Protein AF-A0A7X5IEK4-F1 (afdb_monomer)

Secondary structure (DSSP, 8-state):
---SSHHHHHHHHHHHHHTTTTTSSS----S--HHHHHHHHHHHHHHHH-STTTTTT-PPPHHHHHHHHHHHHH--SHHHHHHHHTSS---EE---TT-TTTTTSEE-

Structure (mmCIF, N/CA/C/O backbone):
data_AF-A0A7X5IEK4-F1
#
_entry.id   AF-A0A7X5IEK4-F1
#
loop_
_atom_site.group_PDB
_atom_site.id
_atom_site.type_symbol
_atom_site.label_atom_id
_atom_site.label_alt_id
_atom_site.label_comp_id
_atom_site.label_asym_id
_atom_site.label_entity_id
_atom_site.label_seq_id
_atom_site.pdbx_PDB_ins_code
_atom_site.Cartn_x
_atom_site.Cartn_y
_atom_site.Cartn_z
_atom_site.occupancy
_atom_site.B_iso_or_equiv
_atom_site.auth_seq_id
_atom_site.auth_comp_id
_atom_site.auth_asym_id
_atom_site.auth_atom_id
_atom_site.pdbx_PDB_model_num
ATOM 1 N N . MET A 1 1 ? 23.627 -9.357 -21.706 1.00 63.75 1 MET A N 1
ATOM 2 C CA . MET A 1 1 ? 22.386 -9.362 -22.503 1.00 63.75 1 MET A CA 1
ATOM 3 C C . MET A 1 1 ? 22.225 -7.961 -23.065 1.00 63.75 1 MET A C 1
ATOM 5 O O . MET A 1 1 ? 22.404 -7.021 -22.302 1.00 63.75 1 MET A O 1
ATOM 9 N N . VAL A 1 2 ? 22.031 -7.818 -24.373 1.00 86.62 2 VAL A N 1
ATOM 10 C CA . VAL A 1 2 ? 21.683 -6.534 -25.007 1.00 86.62 2 VAL A CA 1
ATOM 11 C C . VAL A 1 2 ? 20.201 -6.639 -25.352 1.00 86.62 2 VAL A C 1
ATOM 13 O O . VAL A 1 2 ? 19.784 -7.694 -25.823 1.00 86.62 2 VAL A O 1
ATOM 16 N N . PHE A 1 3 ? 19.414 -5.609 -25.045 1.00 92.62 3 PHE A N 1
ATOM 17 C CA . PHE A 1 3 ? 17.970 -5.599 -25.278 1.00 92.62 3 PHE A CA 1
ATOM 18 C C . PHE A 1 3 ? 17.639 -4.663 -26.438 1.00 92.62 3 PHE A C 1
ATOM 20 O O . PHE A 1 3 ? 18.132 -3.538 -26.476 1.00 92.62 3 PHE A O 1
ATOM 27 N N . ASP A 1 4 ? 16.784 -5.123 -27.350 1.00 93.00 4 ASP A N 1
ATOM 28 C CA . ASP A 1 4 ? 16.387 -4.371 -28.548 1.00 93.00 4 ASP A CA 1
ATOM 29 C C . ASP A 1 4 ? 15.153 -3.476 -28.318 1.00 93.00 4 ASP A C 1
ATOM 31 O O . ASP A 1 4 ? 14.773 -2.696 -29.189 1.00 93.00 4 ASP A O 1
ATOM 35 N N . SER A 1 5 ? 14.499 -3.588 -27.154 1.00 95.19 5 SER A N 1
ATOM 36 C CA . SER A 1 5 ? 13.357 -2.753 -26.762 1.00 95.19 5 SER A CA 1
ATOM 37 C C . SER A 1 5 ? 13.208 -2.659 -25.242 1.00 95.19 5 SER A C 1
ATOM 39 O O . SER A 1 5 ? 13.635 -3.556 -24.512 1.00 95.19 5 SER A O 1
ATOM 41 N N . GLU A 1 6 ? 12.553 -1.593 -24.773 1.00 94.50 6 GLU A N 1
ATOM 42 C CA . GLU A 1 6 ? 12.224 -1.393 -23.354 1.00 94.50 6 GLU A CA 1
ATOM 43 C C . GLU A 1 6 ? 11.306 -2.498 -22.816 1.00 94.50 6 GLU A C 1
ATOM 45 O O . GLU A 1 6 ? 11.528 -2.973 -21.710 1.00 94.50 6 GLU A O 1
ATOM 50 N N . ALA A 1 7 ? 10.358 -2.994 -23.619 1.00 92.06 7 ALA A N 1
ATOM 51 C CA . ALA A 1 7 ? 9.472 -4.091 -23.221 1.00 92.06 7 ALA A CA 1
ATOM 52 C C . ALA A 1 7 ? 10.238 -5.404 -22.970 1.00 92.06 7 ALA A C 1
ATOM 54 O O . ALA A 1 7 ? 9.984 -6.106 -21.995 1.00 92.06 7 ALA A O 1
ATOM 55 N N . ALA A 1 8 ? 11.216 -5.731 -23.825 1.00 93.00 8 ALA A N 1
ATOM 56 C CA . ALA A 1 8 ? 12.055 -6.915 -23.627 1.00 93.00 8 ALA A CA 1
ATOM 57 C C . ALA A 1 8 ? 12.959 -6.784 -22.388 1.00 93.00 8 ALA A C 1
ATOM 59 O O . ALA A 1 8 ? 13.258 -7.782 -21.733 1.00 93.00 8 ALA A O 1
ATOM 60 N N . PHE A 1 9 ? 13.394 -5.562 -22.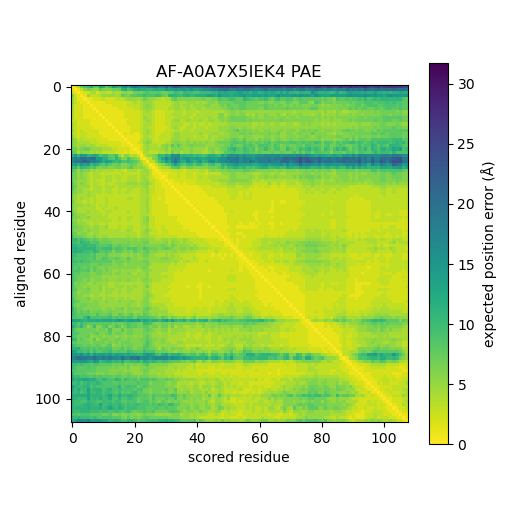073 1.00 94.31 9 PHE A N 1
ATOM 61 C CA . PHE A 1 9 ? 14.127 -5.272 -20.845 1.00 94.31 9 PHE A CA 1
ATOM 62 C C . PHE A 1 9 ? 13.229 -5.390 -19.604 1.00 94.31 9 PHE A C 1
ATOM 64 O O . PHE A 1 9 ? 13.627 -6.037 -18.639 1.00 94.31 9 PHE A O 1
ATOM 71 N N . GLU A 1 10 ? 12.021 -4.822 -19.639 1.00 92.69 10 GLU A N 1
ATOM 72 C CA . GLU A 1 10 ? 11.042 -4.869 -18.547 1.00 92.69 10 GLU A CA 1
ATOM 73 C C . GLU A 1 10 ? 10.701 -6.311 -18.150 1.00 92.69 10 GLU A C 1
ATOM 75 O O . GLU A 1 10 ? 10.826 -6.660 -16.977 1.00 92.69 10 GLU A O 1
ATOM 80 N N . GLU A 1 11 ? 10.367 -7.177 -19.114 1.00 91.38 11 GLU A N 1
ATOM 81 C CA . GLU A 1 11 ? 10.071 -8.593 -18.837 1.00 91.38 11 GLU A CA 1
ATOM 82 C C . GLU A 1 11 ? 11.272 -9.316 -18.207 1.00 91.38 11 GLU A C 1
ATOM 84 O O . GLU A 1 11 ? 11.119 -10.042 -17.226 1.00 91.38 11 GLU A O 1
ATOM 89 N N . ALA A 1 12 ? 12.493 -9.062 -18.693 1.00 93.38 12 ALA A N 1
ATOM 90 C CA . ALA A 1 12 ? 13.694 -9.662 -18.115 1.00 93.38 12 ALA A CA 1
ATOM 91 C C . ALA A 1 12 ? 13.965 -9.187 -16.675 1.00 93.38 12 ALA A C 1
ATOM 93 O O . ALA A 1 12 ? 14.444 -9.966 -15.847 1.00 93.38 12 ALA A O 1
ATOM 94 N N . VAL A 1 13 ? 13.657 -7.925 -16.355 1.00 92.06 13 VAL A N 1
ATOM 95 C CA . VAL A 1 13 ? 13.748 -7.395 -14.985 1.00 92.06 13 VAL A CA 1
ATOM 96 C C . VAL A 1 13 ? 12.681 -8.024 -14.092 1.00 92.06 13 VAL A C 1
ATOM 98 O O . VAL A 1 13 ? 13.004 -8.437 -12.978 1.00 92.06 13 VAL A O 1
ATOM 101 N N . ILE A 1 14 ? 11.442 -8.143 -14.575 1.00 90.69 14 ILE A N 1
ATOM 102 C CA . ILE A 1 14 ? 10.339 -8.793 -13.855 1.00 90.69 14 ILE A CA 1
ATOM 103 C C . ILE A 1 14 ? 10.706 -10.238 -13.502 1.00 90.69 14 ILE A C 1
ATOM 105 O O . ILE A 1 14 ? 10.596 -10.633 -12.340 1.00 90.69 14 ILE A O 1
ATOM 109 N N . ASP A 1 15 ? 11.178 -11.014 -14.476 1.00 90.88 15 ASP A N 1
ATOM 110 C CA . ASP A 1 15 ? 11.583 -12.407 -14.261 1.00 90.88 15 ASP A CA 1
ATOM 111 C C . ASP A 1 15 ? 12.758 -12.512 -13.282 1.00 90.88 15 ASP A C 1
ATOM 113 O O . ASP A 1 15 ? 12.783 -13.391 -12.415 1.00 90.88 15 ASP A O 1
ATOM 117 N N . GLY A 1 16 ? 13.699 -11.567 -13.363 1.00 92.25 16 GLY A N 1
ATOM 118 C CA . GLY A 1 16 ? 14.768 -11.420 -12.383 1.00 92.25 16 GLY A CA 1
ATOM 119 C C . GLY A 1 16 ? 14.222 -11.226 -10.970 1.00 92.25 16 GLY A C 1
ATOM 120 O O . GLY A 1 16 ? 14.556 -12.002 -10.079 1.00 92.25 16 GLY A O 1
ATOM 121 N N . LEU A 1 17 ? 13.354 -10.236 -10.756 1.00 90.94 17 LEU A N 1
ATOM 122 C CA . LEU A 1 17 ? 12.782 -9.927 -9.441 1.00 90.94 17 LEU A CA 1
ATOM 123 C C . LEU A 1 17 ? 12.005 -11.110 -8.851 1.00 90.94 17 LEU A C 1
ATOM 125 O O . LEU A 1 17 ? 12.183 -11.422 -7.672 1.00 90.94 17 LEU A O 1
ATOM 129 N N . LYS A 1 18 ? 11.212 -11.819 -9.662 1.00 89.44 18 LYS A N 1
ATOM 130 C CA . LYS A 1 18 ? 10.485 -13.025 -9.222 1.00 89.44 18 LYS A CA 1
ATOM 131 C C . LYS A 1 18 ? 11.414 -14.089 -8.644 1.00 89.44 18 LYS A C 1
ATOM 133 O O . LYS A 1 18 ? 11.115 -14.664 -7.604 1.00 89.44 18 LYS A O 1
ATOM 138 N N . SER A 1 19 ? 12.584 -14.294 -9.256 1.00 88.31 19 SER A N 1
ATOM 139 C CA . SER A 1 19 ? 13.591 -15.235 -8.739 1.00 88.31 19 SER A CA 1
ATOM 140 C C . SER A 1 19 ? 14.165 -14.851 -7.363 1.00 88.31 19 SER A C 1
ATOM 142 O O . SER A 1 19 ? 14.761 -15.693 -6.692 1.00 88.31 19 SER A O 1
ATOM 144 N N . TYR A 1 20 ? 13.944 -13.609 -6.917 1.00 89.06 20 TYR A N 1
ATOM 145 C CA . TYR A 1 20 ? 14.363 -13.070 -5.621 1.00 89.06 20 TYR A CA 1
ATOM 146 C C . TYR A 1 20 ? 13.195 -12.853 -4.638 1.00 89.06 20 TYR A C 1
ATOM 148 O O . TYR A 1 20 ? 13.334 -12.062 -3.706 1.00 89.06 20 TYR A O 1
ATOM 156 N N . GLY A 1 21 ? 12.061 -13.542 -4.814 1.00 82.44 21 GLY A N 1
ATOM 157 C CA . GLY A 1 21 ? 10.945 -13.511 -3.852 1.00 82.44 21 GLY A CA 1
ATOM 158 C C . GLY A 1 21 ? 9.980 -12.335 -4.029 1.00 82.44 21 GLY A C 1
ATOM 159 O O . GLY A 1 21 ? 9.236 -11.992 -3.118 1.00 82.44 21 GLY A O 1
ATOM 160 N N . TRP A 1 22 ? 9.983 -11.694 -5.201 1.00 85.19 22 TRP A N 1
ATOM 161 C CA . TRP A 1 22 ? 8.981 -10.681 -5.559 1.00 85.19 22 TRP A CA 1
ATOM 162 C C . TRP A 1 22 ? 7.723 -11.283 -6.221 1.00 85.19 22 TRP A C 1
ATOM 164 O O . TRP A 1 22 ? 6.967 -10.554 -6.857 1.00 85.19 22 TRP A O 1
ATOM 174 N N . ASP A 1 23 ? 7.488 -12.595 -6.098 1.00 76.75 23 ASP A N 1
ATOM 175 C CA . ASP A 1 23 ? 6.336 -13.302 -6.694 1.00 76.75 23 ASP A CA 1
ATOM 176 C C . ASP A 1 23 ? 5.194 -13.554 -5.678 1.00 76.75 23 ASP A C 1
ATOM 178 O O . ASP A 1 23 ? 4.175 -14.166 -5.991 1.00 76.75 23 ASP A O 1
ATOM 182 N N . ASP A 1 24 ? 5.339 -13.064 -4.441 1.00 62.47 24 ASP A N 1
ATOM 183 C CA . ASP A 1 24 ? 4.824 -13.789 -3.270 1.00 62.47 24 ASP A CA 1
ATOM 184 C C . ASP A 1 24 ? 3.439 -13.358 -2.733 1.00 62.47 24 ASP A C 1
ATOM 186 O O . ASP A 1 24 ? 3.040 -13.833 -1.673 1.00 62.47 24 ASP A O 1
ATOM 190 N N . ALA A 1 25 ? 2.652 -12.509 -3.410 1.00 59.34 25 ALA A N 1
ATOM 191 C CA . ALA A 1 25 ? 1.339 -12.120 -2.845 1.00 59.34 25 ALA A CA 1
ATOM 192 C C . ALA A 1 25 ? 0.186 -11.869 -3.831 1.00 59.34 25 ALA A C 1
ATOM 194 O O . ALA A 1 25 ? -0.962 -12.147 -3.493 1.00 59.34 25 ALA A O 1
ATOM 195 N N . GLY A 1 26 ? 0.450 -11.380 -5.045 1.00 66.75 26 GLY A N 1
ATOM 196 C CA . GLY A 1 26 ? -0.625 -10.991 -5.975 1.00 66.75 26 GLY A CA 1
ATOM 197 C C . GLY A 1 26 ? -0.235 -10.975 -7.451 1.00 66.75 26 GLY A C 1
ATOM 198 O O . GLY A 1 26 ? -1.013 -10.524 -8.289 1.00 66.75 26 GLY A O 1
ATOM 199 N N . GLY A 1 27 ? 0.960 -11.473 -7.782 1.00 80.38 27 GLY A N 1
ATOM 200 C CA . GLY A 1 27 ? 1.533 -11.364 -9.118 1.00 80.38 27 GLY A CA 1
ATOM 201 C C . GLY A 1 27 ? 1.941 -9.933 -9.489 1.00 80.38 27 GLY A C 1
ATOM 202 O O . GLY A 1 27 ? 1.898 -9.001 -8.688 1.00 80.38 27 GLY A O 1
ATOM 203 N N . VAL A 1 28 ? 2.377 -9.766 -10.736 1.00 85.25 28 VAL A N 1
ATOM 204 C CA . VAL A 1 28 ? 2.810 -8.468 -11.268 1.00 85.25 28 VAL A CA 1
ATOM 205 C C . VAL A 1 28 ? 1.586 -7.656 -11.674 1.00 85.25 28 VAL A C 1
ATOM 207 O O . VAL A 1 28 ? 0.819 -8.086 -12.537 1.00 85.25 28 VAL A O 1
ATOM 210 N N . LEU A 1 29 ? 1.434 -6.462 -11.100 1.00 87.88 29 LEU A N 1
ATOM 211 C CA . LEU A 1 29 ? 0.394 -5.5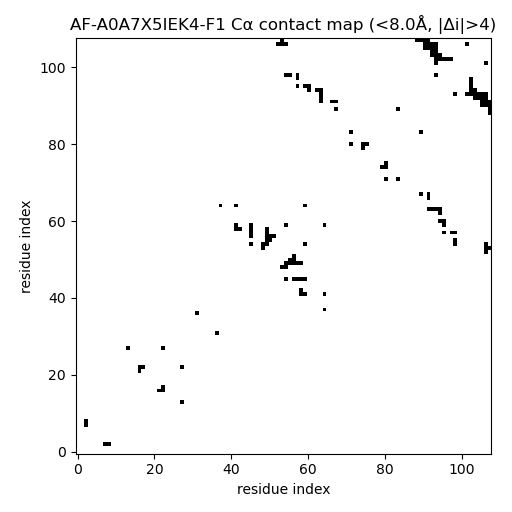16 -11.502 1.00 87.88 29 LEU A CA 1
ATOM 212 C C . LEU A 1 29 ? 0.664 -5.027 -12.930 1.00 87.88 29 LEU A C 1
ATOM 214 O O . LEU A 1 29 ? 1.694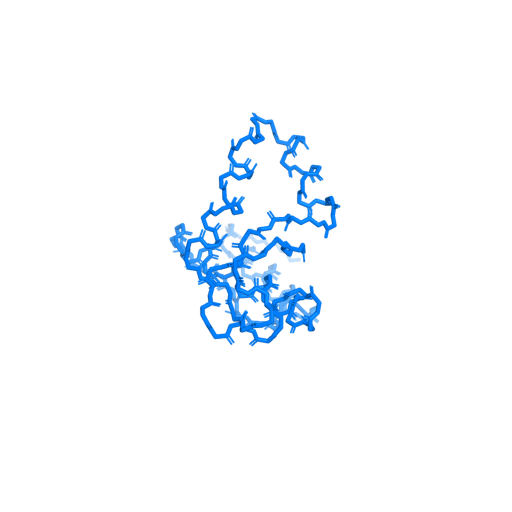 -4.410 -13.199 1.00 87.88 29 LEU A O 1
ATOM 218 N N . ARG A 1 30 ? -0.268 -5.291 -13.850 1.00 88.62 30 ARG A N 1
ATOM 219 C CA . ARG A 1 30 ? -0.181 -4.867 -15.254 1.00 88.62 30 ARG A CA 1
ATOM 220 C C . ARG A 1 30 ? -1.337 -3.934 -15.577 1.00 88.62 30 ARG A C 1
ATOM 222 O O . ARG A 1 30 ? -2.486 -4.355 -15.545 1.00 88.62 30 ARG A O 1
ATOM 229 N N . TYR A 1 31 ? -1.010 -2.684 -15.903 1.00 90.44 31 TYR A N 1
ATOM 230 C CA . TYR A 1 31 ? -1.980 -1.626 -16.215 1.00 90.44 31 TYR A CA 1
ATOM 231 C C . TYR A 1 31 ? -3.109 -1.472 -15.167 1.00 90.44 31 TYR A C 1
ATOM 233 O O . TYR A 1 31 ? -4.280 -1.449 -15.550 1.00 90.44 31 TYR A O 1
ATOM 241 N N . PRO A 1 32 ? -2.789 -1.391 -13.859 1.00 94.19 32 PRO A N 1
ATOM 242 C CA . PRO A 1 32 ? -3.809 -1.282 -12.822 1.00 94.19 32 PRO A CA 1
ATOM 243 C C . PRO A 1 32 ? -4.538 0.064 -12.892 1.00 94.19 32 PRO A C 1
ATOM 245 O O . PRO A 1 32 ? -3.958 1.092 -13.256 1.00 94.19 32 PRO A O 1
ATOM 248 N N . THR A 1 33 ? -5.806 0.064 -12.496 1.00 96.25 33 THR A N 1
ATOM 249 C CA . THR A 1 33 ? -6.532 1.294 -12.174 1.00 96.25 33 THR A CA 1
ATOM 250 C C . THR A 1 33 ? -6.098 1.831 -10.809 1.00 96.25 33 THR A C 1
ATOM 252 O O . THR A 1 33 ? -5.458 1.139 -10.020 1.00 96.25 33 THR A O 1
ATOM 255 N N . GLU A 1 34 ? -6.466 3.076 -10.501 1.00 94.06 34 GLU A N 1
ATOM 256 C CA . GLU A 1 34 ? -6.227 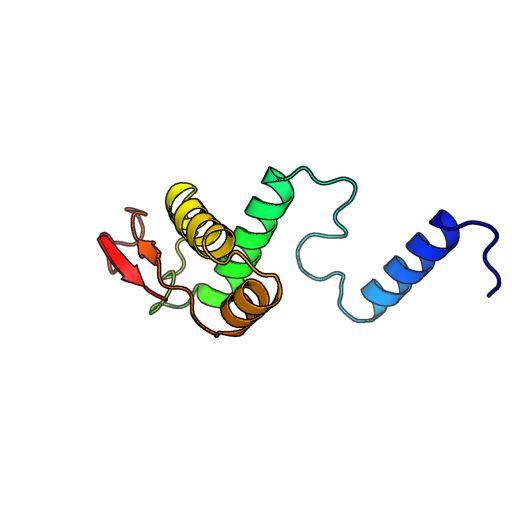3.644 -9.169 1.00 94.06 34 GLU A CA 1
ATOM 257 C C . GLU A 1 34 ? -6.886 2.803 -8.066 1.00 94.06 34 GLU A C 1
ATOM 259 O O . GLU A 1 34 ? -6.263 2.545 -7.039 1.00 94.06 34 GLU A O 1
ATOM 264 N N . GLN A 1 35 ? -8.103 2.304 -8.308 1.00 94.19 35 GLN A N 1
ATOM 265 C CA . GLN A 1 35 ? -8.795 1.451 -7.347 1.00 94.19 35 GLN A CA 1
ATOM 266 C C . GLN A 1 35 ? -8.059 0.123 -7.135 1.00 94.19 35 GLN A C 1
ATOM 268 O O . GLN A 1 35 ? -7.894 -0.290 -5.992 1.00 94.19 35 GLN A O 1
ATOM 273 N N . ASP A 1 36 ? -7.529 -0.493 -8.199 1.00 93.75 36 ASP A N 1
ATOM 274 C CA . ASP A 1 36 ? -6.741 -1.728 -8.074 1.00 93.75 36 ASP A CA 1
ATOM 275 C C . ASP A 1 36 ? -5.489 -1.513 -7.203 1.00 93.75 36 ASP A C 1
ATOM 277 O O . ASP A 1 36 ? -5.110 -2.382 -6.417 1.00 93.75 36 ASP A O 1
ATOM 281 N N . LEU A 1 37 ? -4.847 -0.341 -7.309 1.00 93.81 37 LEU A N 1
ATOM 282 C CA . LEU A 1 37 ? -3.703 0.019 -6.465 1.00 93.81 37 LEU A CA 1
ATOM 283 C C . LEU A 1 37 ? -4.107 0.211 -4.999 1.00 93.81 37 LEU A C 1
ATOM 285 O O . LEU A 1 37 ? -3.387 -0.243 -4.106 1.00 93.81 37 LEU A O 1
ATOM 289 N N . ILE A 1 38 ? -5.246 0.863 -4.753 1.00 94.38 38 ILE A N 1
ATOM 290 C CA . ILE A 1 38 ? -5.794 1.082 -3.408 1.00 94.38 38 ILE A CA 1
ATOM 291 C C . ILE A 1 38 ? -6.158 -0.254 -2.751 1.00 94.38 38 ILE A C 1
ATOM 293 O O . ILE A 1 38 ? -5.762 -0.493 -1.612 1.00 94.38 38 ILE A O 1
ATOM 297 N N . ASP A 1 39 ? -6.838 -1.146 -3.469 1.00 93.62 39 ASP A N 1
ATOM 298 C CA . ASP A 1 39 ? -7.270 -2.452 -2.958 1.00 93.62 39 ASP A CA 1
ATOM 299 C C . ASP A 1 39 ? -6.075 -3.376 -2.681 1.00 93.62 39 ASP A C 1
ATOM 301 O O . ASP A 1 39 ? -6.021 -4.073 -1.658 1.00 93.62 39 ASP A O 1
ATOM 305 N N . ASN A 1 40 ? -5.065 -3.340 -3.556 1.00 92.81 40 ASN A N 1
ATOM 306 C CA . ASN A 1 40 ? -3.804 -4.038 -3.329 1.00 92.81 40 ASN A CA 1
ATOM 307 C C . ASN A 1 40 ? -3.093 -3.501 -2.077 1.00 92.81 40 ASN A C 1
ATOM 309 O O . ASN A 1 40 ? -2.611 -4.276 -1.249 1.00 92.81 40 ASN A O 1
ATOM 313 N N . TRP A 1 41 ? -3.060 -2.179 -1.896 1.00 93.00 41 TRP A N 1
ATOM 314 C CA . TRP A 1 41 ? -2.454 -1.582 -0.712 1.00 93.00 41 TRP A CA 1
ATOM 315 C C . TRP A 1 41 ? -3.223 -1.928 0.571 1.00 93.00 41 TRP A C 1
ATOM 317 O O . TRP A 1 41 ? -2.595 -2.313 1.557 1.00 93.00 41 TRP A O 1
ATOM 327 N N . ALA A 1 42 ? -4.558 -1.895 0.551 1.00 94.31 42 ALA A N 1
ATOM 328 C CA . ALA A 1 42 ? -5.399 -2.315 1.673 1.00 94.31 42 ALA A CA 1
ATOM 329 C C . ALA A 1 42 ? -5.132 -3.777 2.071 1.00 94.31 42 ALA A C 1
ATOM 331 O O . ALA A 1 42 ? -5.044 -4.091 3.258 1.00 94.31 42 ALA A O 1
ATOM 332 N N . SER A 1 43 ? -4.925 -4.656 1.087 1.00 93.12 43 SER A N 1
ATOM 333 C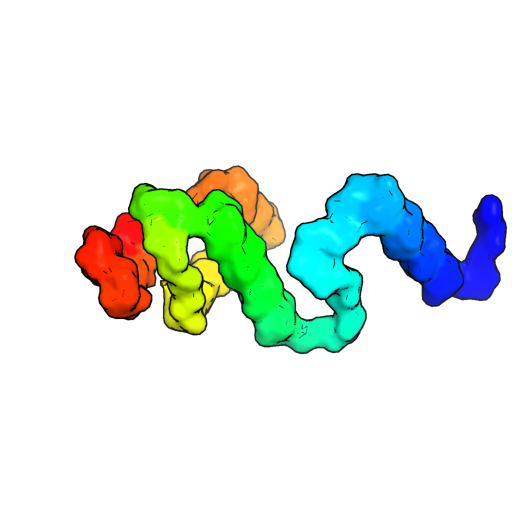 CA . SER A 1 43 ? -4.575 -6.064 1.317 1.00 93.12 43 SER A CA 1
ATOM 334 C C . SER A 1 43 ? -3.198 -6.219 1.977 1.00 93.12 43 SER A C 1
ATOM 336 O O . SER A 1 43 ? -3.056 -6.971 2.941 1.00 93.12 43 SER A O 1
ATOM 338 N N . ILE A 1 44 ? -2.190 -5.462 1.527 1.00 91.31 44 ILE A N 1
ATOM 339 C CA . ILE A 1 44 ? -0.849 -5.441 2.145 1.00 91.31 44 ILE A CA 1
ATOM 340 C C . ILE A 1 44 ? -0.917 -4.909 3.584 1.00 91.31 44 ILE A C 1
ATOM 342 O O . ILE A 1 44 ? -0.300 -5.474 4.490 1.00 91.31 44 ILE A O 1
ATOM 346 N N . LEU A 1 45 ? -1.672 -3.831 3.811 1.00 92.50 45 LEU A N 1
ATOM 347 C CA . LEU A 1 45 ? -1.883 -3.269 5.146 1.00 92.50 45 LEU A CA 1
ATOM 348 C C . LEU A 1 45 ? -2.579 -4.271 6.064 1.00 92.50 45 LEU A C 1
ATOM 350 O O . LEU A 1 45 ? -2.171 -4.412 7.215 1.00 92.50 45 LEU A O 1
ATOM 354 N N . TYR A 1 46 ? -3.576 -4.995 5.558 1.00 93.69 46 TYR A N 1
ATOM 355 C CA . TYR A 1 46 ? -4.236 -6.054 6.306 1.00 93.69 46 TYR A CA 1
ATOM 356 C C . TYR A 1 46 ? -3.263 -7.157 6.714 1.00 93.69 46 TYR A C 1
ATOM 358 O O . TYR A 1 46 ? -3.140 -7.450 7.902 1.00 93.69 46 TYR A O 1
ATOM 366 N N . GLU A 1 47 ? -2.526 -7.733 5.764 1.00 92.69 47 GLU A N 1
ATOM 367 C CA . GLU A 1 47 ? -1.615 -8.844 6.052 1.00 92.69 47 GLU A CA 1
ATOM 368 C C . GLU A 1 47 ? -0.532 -8.471 7.069 1.00 92.69 47 GLU A C 1
ATOM 370 O O . GLU A 1 47 ? -0.229 -9.261 7.969 1.00 92.69 47 GLU A O 1
ATOM 375 N N . ASN A 1 48 ? -0.015 -7.244 6.988 1.00 91.19 48 ASN A N 1
ATOM 376 C CA . ASN A 1 48 ? 0.992 -6.742 7.919 1.00 91.19 48 ASN A CA 1
ATOM 377 C C . ASN A 1 48 ? 0.416 -6.413 9.309 1.00 91.19 48 ASN A C 1
ATOM 379 O O . ASN A 1 48 ? 1.120 -6.555 10.310 1.00 91.19 48 ASN A O 1
ATOM 383 N N . ASN A 1 49 ? -0.861 -6.020 9.397 1.00 92.31 49 ASN A N 1
ATOM 384 C CA . ASN A 1 49 ? -1.464 -5.476 10.622 1.00 92.31 49 ASN A CA 1
ATOM 385 C C . ASN A 1 49 ? -2.659 -6.288 11.157 1.00 92.31 49 ASN A C 1
ATOM 387 O O . ASN A 1 49 ? -3.381 -5.828 12.038 1.00 92.31 49 ASN A O 1
ATOM 391 N N . LYS A 1 50 ? -2.863 -7.531 10.704 1.00 92.44 50 LYS A N 1
ATOM 392 C CA . LYS A 1 50 ? -3.973 -8.412 11.138 1.00 92.44 50 LYS A CA 1
ATOM 393 C C . LYS A 1 50 ? -3.948 -8.842 12.609 1.00 92.44 50 LYS A C 1
ATOM 395 O O . LYS A 1 50 ? -4.843 -9.553 13.061 1.00 92.44 50 LYS A O 1
ATOM 400 N N . HIS A 1 51 ? -2.933 -8.460 13.375 1.00 91.44 51 HIS A N 1
ATOM 401 C CA . HIS A 1 51 ? -2.828 -8.832 14.779 1.00 91.44 51 HIS A CA 1
ATOM 402 C C . HIS A 1 51 ? -3.871 -8.107 15.645 1.00 91.44 51 HIS A C 1
ATOM 404 O O . HIS A 1 51 ? -4.470 -7.109 15.251 1.00 91.44 51 HIS A O 1
ATOM 410 N N . ARG A 1 52 ? -4.116 -8.657 16.838 1.00 89.75 52 ARG A N 1
ATOM 411 C CA . ARG A 1 52 ? -5.240 -8.288 17.712 1.00 89.75 52 ARG A CA 1
ATOM 412 C C . ARG A 1 52 ? -5.293 -6.805 18.090 1.00 89.75 52 ARG A C 1
ATOM 414 O O . ARG A 1 52 ? -6.387 -6.273 18.231 1.00 89.75 52 ARG A O 1
ATOM 421 N N . ASP A 1 53 ? -4.143 -6.172 18.285 1.00 87.75 53 ASP A N 1
ATOM 422 C CA . ASP A 1 53 ? -4.069 -4.784 18.758 1.00 87.75 53 ASP A CA 1
ATOM 423 C C . ASP A 1 53 ? -4.223 -3.749 17.627 1.00 87.75 53 ASP A C 1
ATOM 425 O O . ASP A 1 53 ? -4.457 -2.581 17.918 1.00 87.75 53 ASP A O 1
ATOM 429 N N . CYS A 1 54 ? -4.172 -4.194 16.365 1.00 90.56 54 CYS A N 1
ATOM 430 C CA . CYS A 1 54 ? -4.394 -3.375 15.173 1.00 90.56 54 CYS A CA 1
ATOM 431 C C . CYS A 1 54 ? -5.736 -3.743 14.521 1.00 90.56 54 CYS A C 1
ATOM 433 O O . CYS A 1 54 ? -6.794 -3.384 15.030 1.00 90.56 54 CYS A O 1
ATOM 435 N N . LEU A 1 55 ? -5.721 -4.501 13.417 1.00 92.38 55 LEU A N 1
ATOM 436 C CA . LEU A 1 55 ? -6.927 -4.813 12.638 1.00 92.38 55 LEU A CA 1
ATOM 437 C C . LEU A 1 55 ? -7.716 -6.017 13.166 1.00 92.38 55 LEU A C 1
ATOM 439 O O . LEU A 1 55 ? -8.792 -6.316 12.656 1.00 92.38 55 LEU A O 1
ATOM 443 N N . ASN A 1 56 ? -7.187 -6.736 14.160 1.00 92.50 56 ASN A N 1
ATOM 444 C CA . ASN A 1 56 ? -7.887 -7.826 14.842 1.00 92.50 56 ASN A CA 1
ATOM 445 C C . ASN A 1 56 ? -8.463 -8.898 13.886 1.00 92.50 56 ASN A C 1
ATOM 447 O O . ASN A 1 56 ? -9.582 -9.376 14.051 1.00 92.50 56 ASN A O 1
ATOM 451 N N . ASN A 1 57 ? -7.678 -9.289 12.876 1.00 93.00 57 ASN A N 1
ATOM 452 C CA . ASN A 1 57 ? -8.055 -10.187 11.774 1.00 93.00 57 ASN A CA 1
ATOM 453 C C . ASN A 1 57 ? -9.267 -9.742 10.933 1.00 93.00 57 ASN A C 1
ATOM 455 O O . ASN A 1 57 ? -9.744 -10.524 10.110 1.00 93.00 57 ASN A O 1
ATOM 459 N N . VAL A 1 58 ? -9.719 -8.496 11.057 1.00 93.00 58 VAL A N 1
ATOM 460 C CA . VAL A 1 58 ? -10.834 -7.931 10.292 1.00 93.00 58 VAL A CA 1
ATOM 461 C C . VAL A 1 58 ? -10.291 -6.912 9.279 1.00 93.00 58 VAL A C 1
ATOM 463 O O . VAL A 1 58 ? -9.621 -5.963 9.691 1.00 93.00 58 VAL A O 1
ATOM 466 N N . PRO A 1 59 ? -10.551 -7.079 7.968 1.00 94.31 59 PRO A N 1
ATOM 467 C CA . PRO A 1 59 ? -9.995 -6.211 6.931 1.00 94.31 59 PRO A CA 1
ATOM 468 C C . PRO A 1 59 ? -10.444 -4.754 7.073 1.00 94.31 59 PRO A C 1
ATOM 470 O O . PRO A 1 59 ? -11.428 -4.442 7.755 1.00 94.31 59 PRO A O 1
ATOM 473 N N . LEU A 1 60 ? -9.701 -3.863 6.411 1.00 94.31 60 LEU A N 1
ATOM 474 C CA . LEU A 1 60 ? -10.076 -2.458 6.318 1.00 94.31 60 LEU A CA 1
ATOM 475 C C . LEU A 1 60 ? -11.357 -2.302 5.494 1.00 94.31 60 LEU A C 1
ATOM 477 O O . LEU A 1 60 ? -11.523 -2.944 4.454 1.00 94.31 60 LEU A O 1
ATOM 481 N N . THR A 1 61 ? -12.252 -1.431 5.941 1.00 95.00 61 THR A N 1
ATOM 482 C CA . THR A 1 61 ? -13.395 -0.983 5.144 1.00 95.00 61 THR A CA 1
ATOM 483 C C . THR A 1 61 ? -12.951 0.061 4.110 1.00 95.00 61 THR A C 1
ATOM 485 O O . THR A 1 61 ? -11.897 0.690 4.259 1.00 95.00 61 THR A O 1
ATOM 488 N N . PRO A 1 62 ? -13.760 0.321 3.064 1.00 94.88 62 PRO A N 1
ATOM 489 C CA . PRO A 1 62 ? -13.476 1.405 2.124 1.00 94.88 62 PRO A CA 1
ATOM 490 C C . PRO A 1 62 ? -13.365 2.775 2.806 1.00 94.88 62 PRO A C 1
ATOM 492 O O . PRO A 1 62 ? -12.564 3.611 2.398 1.00 94.88 62 PRO A O 1
ATOM 495 N N . THR A 1 63 ? -14.147 3.009 3.861 1.00 95.56 63 THR A N 1
ATOM 496 C CA . THR A 1 63 ? -14.134 4.256 4.632 1.00 95.56 63 THR A CA 1
ATOM 497 C C . THR A 1 63 ? -12.886 4.380 5.502 1.00 95.56 63 THR A C 1
ATOM 499 O O . THR A 1 63 ? -12.304 5.460 5.567 1.00 95.56 63 THR A O 1
ATOM 502 N N . GLU A 1 64 ? -12.407 3.297 6.110 1.00 95.12 64 GLU A N 1
ATOM 503 C CA . GLU A 1 64 ? -11.116 3.269 6.813 1.00 95.12 64 GLU A CA 1
ATOM 504 C C . GLU A 1 64 ? -9.940 3.494 5.856 1.00 95.12 64 GLU A C 1
ATOM 506 O O . GLU A 1 64 ? -9.044 4.285 6.152 1.00 95.12 64 GLU A O 1
ATOM 511 N N . MET A 1 65 ? -9.965 2.876 4.672 1.00 95.94 65 MET A N 1
ATOM 512 C CA . MET A 1 65 ? -8.939 3.107 3.651 1.00 95.94 65 MET A CA 1
ATOM 513 C C . MET A 1 65 ? -8.947 4.563 3.161 1.00 95.94 65 MET A C 1
ATOM 515 O O . MET A 1 65 ? -7.892 5.174 2.980 1.00 95.94 65 MET A O 1
ATOM 519 N N . GLN A 1 66 ? -10.132 5.158 3.019 1.00 95.44 66 GLN A N 1
ATOM 520 C CA . GLN A 1 66 ? -10.281 6.568 2.672 1.00 95.44 66 GLN A CA 1
ATOM 521 C C . GLN A 1 66 ? -9.639 7.490 3.724 1.00 95.44 66 GLN A C 1
ATOM 523 O O . GLN A 1 66 ? -8.961 8.446 3.346 1.00 95.44 66 GLN A O 1
ATOM 528 N N . GLN A 1 67 ? -9.755 7.182 5.024 1.00 95.19 67 GLN A N 1
ATOM 529 C CA . GLN A 1 67 ? -9.073 7.945 6.085 1.00 95.19 67 GLN A CA 1
ATOM 530 C C . GLN A 1 67 ? -7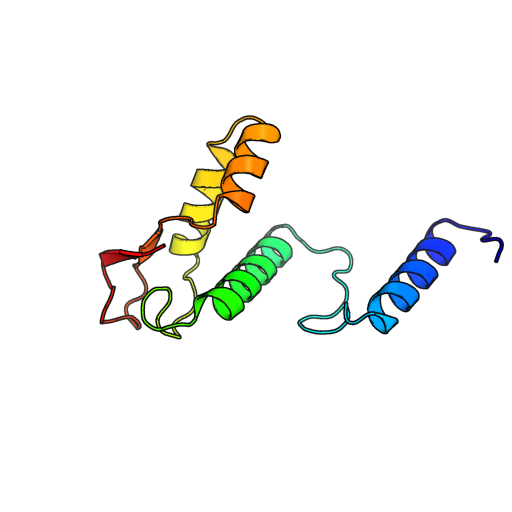.545 7.953 5.897 1.00 95.19 67 GLN A C 1
ATOM 532 O O . GLN A 1 67 ? -6.895 8.974 6.135 1.00 95.19 67 GLN A O 1
ATOM 537 N N . ILE A 1 68 ? -6.955 6.837 5.453 1.00 94.12 68 ILE A N 1
ATOM 538 C CA . ILE A 1 68 ? -5.513 6.735 5.169 1.00 94.12 68 ILE A CA 1
ATOM 539 C C . ILE A 1 68 ? -5.147 7.606 3.965 1.00 94.12 68 ILE A C 1
ATOM 541 O O . ILE A 1 68 ? -4.199 8.393 4.030 1.00 94.12 68 ILE A O 1
ATOM 545 N N . ILE A 1 69 ? -5.912 7.507 2.876 1.00 93.81 69 ILE A N 1
ATOM 546 C CA . ILE A 1 69 ? -5.682 8.294 1.656 1.00 93.81 69 ILE A CA 1
ATOM 547 C C . ILE A 1 69 ? -5.765 9.792 1.961 1.00 93.81 69 ILE A C 1
ATOM 549 O O . ILE A 1 69 ? -4.907 10.560 1.528 1.00 93.81 69 ILE A O 1
ATOM 553 N N . GLU A 1 70 ? -6.742 10.218 2.757 1.00 94.19 70 GLU A N 1
ATOM 554 C CA . GLU A 1 70 ? -6.882 11.615 3.174 1.00 94.19 70 GLU A CA 1
ATOM 555 C C . GLU A 1 70 ? -5.662 12.111 3.951 1.00 94.19 70 GLU A C 1
ATOM 557 O O . GLU A 1 70 ? -5.185 13.222 3.702 1.00 94.19 70 GLU A O 1
ATOM 562 N N . GLN A 1 71 ? -5.101 11.285 4.837 1.00 92.69 71 GLN A N 1
ATOM 563 C CA . GLN A 1 71 ? -3.869 11.620 5.553 1.00 92.69 71 GLN A CA 1
ATOM 564 C C . GLN A 1 71 ? -2.671 11.752 4.610 1.00 92.69 71 GLN A C 1
ATOM 566 O O . GLN A 1 71 ? -1.879 12.684 4.776 1.00 92.69 71 GLN A O 1
ATOM 571 N N . VAL A 1 72 ? -2.551 10.881 3.604 1.00 91.00 72 VAL A N 1
ATOM 572 C CA . VAL A 1 72 ? -1.503 10.965 2.573 1.00 91.00 72 VAL A CA 1
ATOM 573 C C . VAL A 1 72 ? -1.656 12.239 1.746 1.00 91.00 72 VAL A C 1
ATOM 575 O O . VAL A 1 72 ? -0.706 13.010 1.628 1.00 91.00 72 VAL A O 1
ATOM 578 N N . VAL A 1 73 ? -2.852 12.511 1.226 1.00 90.38 73 VAL A N 1
ATOM 579 C CA . VAL A 1 73 ? -3.138 13.689 0.389 1.00 90.38 73 VAL A CA 1
ATOM 580 C C . VAL A 1 73 ? -2.982 14.993 1.180 1.00 90.38 73 VAL A C 1
ATOM 582 O O . VAL A 1 73 ? -2.566 16.018 0.630 1.00 90.38 73 VAL A O 1
ATOM 585 N N . ALA A 1 74 ? -3.245 14.975 2.489 1.00 92.06 74 ALA A N 1
ATOM 586 C CA . ALA A 1 74 ? -2.991 16.115 3.364 1.00 92.06 74 ALA A CA 1
ATOM 587 C C . ALA A 1 74 ? -1.494 16.468 3.458 1.00 92.06 74 ALA A C 1
ATOM 589 O O . ALA A 1 74 ? -1.151 17.639 3.675 1.00 92.06 74 ALA A O 1
ATOM 590 N N . LYS A 1 75 ? -0.583 15.502 3.261 1.00 89.19 75 LYS A N 1
ATOM 591 C CA . LYS A 1 75 ? 0.859 15.758 3.150 1.00 89.19 75 LYS A CA 1
ATOM 592 C C . LYS A 1 75 ? 1.163 16.302 1.749 1.00 89.19 75 LYS A C 1
ATOM 594 O O . LYS A 1 75 ? 1.329 15.581 0.779 1.00 89.19 75 LYS A O 1
ATOM 599 N N . ARG A 1 76 ? 1.271 17.626 1.639 1.00 86.56 76 ARG A N 1
ATOM 600 C CA . ARG A 1 76 ? 1.419 18.344 0.353 1.00 86.56 76 ARG A CA 1
ATOM 601 C C . ARG A 1 76 ? 2.792 18.221 -0.318 1.00 86.56 76 ARG A C 1
ATOM 603 O O . ARG A 1 76 ? 3.004 18.836 -1.361 1.00 86.56 76 ARG A O 1
ATOM 610 N N . THR A 1 77 ? 3.747 17.515 0.287 1.00 91.88 77 THR A N 1
ATOM 611 C CA . THR A 1 77 ? 5.110 17.392 -0.243 1.00 91.88 77 THR A CA 1
ATOM 612 C C . THR A 1 77 ? 5.539 15.928 -0.299 1.00 91.88 77 THR A C 1
ATOM 614 O O . THR A 1 77 ? 5.235 15.179 0.631 1.00 91.88 77 THR A O 1
ATOM 617 N N . PRO A 1 78 ? 6.303 15.515 -1.331 1.00 90.12 78 PRO A N 1
ATOM 618 C CA . PRO A 1 78 ? 6.829 14.151 -1.415 1.00 90.12 78 PRO A CA 1
ATOM 619 C C . PRO A 1 78 ? 7.626 13.736 -0.174 1.00 90.12 78 PRO A C 1
ATOM 621 O O . PRO A 1 78 ? 7.546 12.592 0.256 1.00 90.12 78 PRO A O 1
ATOM 624 N N . VAL A 1 79 ? 8.348 14.681 0.441 1.00 92.81 79 VAL A N 1
ATOM 625 C CA . VAL A 1 79 ? 9.099 14.443 1.683 1.00 92.81 79 VAL A CA 1
ATOM 626 C C . VAL A 1 79 ? 8.157 14.103 2.838 1.00 92.81 79 VAL A C 1
ATOM 628 O O . VAL A 1 79 ? 8.361 13.091 3.496 1.00 92.81 79 VAL A O 1
ATOM 631 N N . ALA A 1 80 ? 7.094 14.884 3.044 1.00 90.12 80 ALA A N 1
ATOM 632 C CA . ALA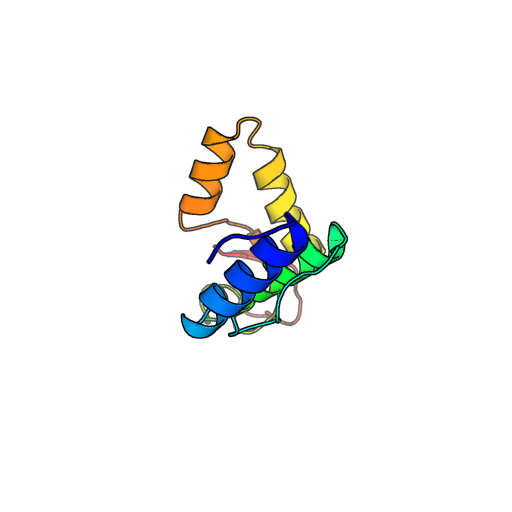 A 1 80 ? 6.144 14.642 4.128 1.00 90.12 80 ALA A CA 1
ATOM 633 C C . ALA A 1 80 ? 5.305 13.369 3.909 1.00 90.12 80 ALA A C 1
ATOM 635 O O . ALA A 1 80 ? 4.940 12.704 4.877 1.00 90.12 80 ALA A O 1
ATOM 636 N N . ILE A 1 81 ? 5.013 13.013 2.652 1.00 90.50 81 ILE A N 1
ATOM 637 C CA . ILE A 1 81 ? 4.389 11.726 2.305 1.00 90.50 81 ILE A CA 1
ATOM 638 C C . ILE A 1 81 ? 5.338 10.578 2.665 1.00 90.50 81 ILE A C 1
ATOM 640 O O . ILE A 1 81 ? 4.930 9.621 3.315 1.00 90.50 81 ILE A O 1
ATOM 644 N N . ASN A 1 82 ? 6.616 10.688 2.297 1.00 89.19 82 ASN A N 1
ATOM 645 C CA . ASN A 1 82 ? 7.616 9.672 2.609 1.00 89.19 82 ASN A CA 1
ATOM 646 C C . ASN A 1 82 ? 7.843 9.526 4.125 1.00 89.19 82 ASN A C 1
ATOM 648 O O . ASN A 1 82 ? 8.000 8.414 4.617 1.00 89.19 82 ASN A O 1
ATOM 652 N N . GLU A 1 83 ? 7.833 10.626 4.880 1.00 89.88 83 GLU A N 1
ATOM 653 C CA . GLU A 1 83 ? 7.887 10.596 6.348 1.00 89.88 83 GLU A CA 1
ATOM 654 C C . GLU A 1 83 ? 6.668 9.898 6.958 1.00 89.88 83 GLU A C 1
ATOM 656 O O . GLU A 1 83 ? 6.829 9.141 7.909 1.00 89.88 83 GLU A O 1
ATOM 661 N N . LEU A 1 84 ? 5.469 10.110 6.403 1.00 88.56 84 LEU A N 1
ATOM 662 C CA . LEU A 1 84 ? 4.250 9.435 6.853 1.00 88.56 84 LEU A CA 1
ATOM 663 C C . LEU A 1 84 ? 4.320 7.925 6.595 1.00 88.56 84 LEU A C 1
ATOM 665 O O . LEU A 1 84 ? 4.118 7.143 7.516 1.00 88.56 84 LEU A O 1
ATOM 669 N N . ILE A 1 85 ? 4.654 7.515 5.368 1.00 84.75 85 ILE A N 1
ATOM 670 C CA . ILE A 1 85 ? 4.711 6.096 4.981 1.00 84.75 85 ILE A CA 1
ATOM 671 C C . ILE A 1 85 ? 5.784 5.345 5.786 1.00 84.75 85 ILE A C 1
ATOM 673 O O . ILE A 1 85 ? 5.574 4.203 6.186 1.00 84.75 85 ILE A O 1
ATOM 677 N N . ASN A 1 86 ? 6.917 5.991 6.078 1.00 84.75 86 ASN A N 1
ATOM 678 C CA . ASN A 1 86 ? 7.976 5.405 6.907 1.00 84.75 86 ASN A CA 1
ATOM 679 C C . ASN A 1 86 ? 7.760 5.606 8.418 1.00 84.75 86 ASN A C 1
ATOM 681 O O . ASN A 1 86 ? 8.527 5.070 9.220 1.00 84.75 86 ASN A O 1
ATOM 685 N N . GLY A 1 87 ? 6.735 6.365 8.819 1.00 78.94 87 GLY A N 1
ATOM 686 C CA . GLY A 1 87 ? 6.444 6.773 10.197 1.00 78.94 87 GLY A CA 1
ATOM 687 C C . GLY A 1 87 ? 6.011 5.642 11.134 1.00 78.94 87 GLY A C 1
ATOM 688 O O . GLY A 1 87 ? 5.705 5.909 12.291 1.00 78.94 87 GLY A O 1
ATOM 689 N N . LYS A 1 88 ? 6.040 4.391 10.653 1.00 73.06 88 LYS A N 1
ATOM 690 C CA . LYS A 1 88 ? 5.654 3.126 11.304 1.00 73.06 88 LYS A CA 1
ATOM 691 C C . LYS A 1 88 ? 4.167 2.952 11.600 1.00 73.06 88 LYS A C 1
ATOM 693 O O . LYS A 1 88 ? 3.720 1.815 11.571 1.00 73.06 88 LYS A O 1
ATOM 698 N N . GLU A 1 89 ? 3.431 4.027 11.856 1.00 86.50 89 GLU A N 1
ATOM 699 C CA . GLU A 1 89 ? 2.047 3.957 12.336 1.00 86.50 89 GLU A CA 1
ATOM 700 C C . GLU A 1 89 ? 1.168 5.002 11.633 1.00 86.50 89 GLU A C 1
ATOM 702 O O . GLU A 1 89 ? 1.556 6.169 11.499 1.00 86.50 89 GLU A O 1
ATOM 707 N N . ILE A 1 90 ? -0.024 4.589 11.191 1.00 90.25 90 ILE A N 1
ATOM 708 C CA . ILE A 1 90 ? -1.063 5.480 10.656 1.00 90.25 90 ILE A CA 1
ATOM 709 C C . ILE A 1 90 ? -2.334 5.207 11.442 1.00 90.25 90 ILE A C 1
ATOM 711 O O . ILE A 1 90 ? -2.924 4.138 11.338 1.00 90.25 90 ILE A O 1
ATOM 715 N N . VAL A 1 91 ? -2.777 6.203 12.202 1.00 92.88 91 VAL A N 1
ATOM 716 C CA . VAL A 1 91 ? -3.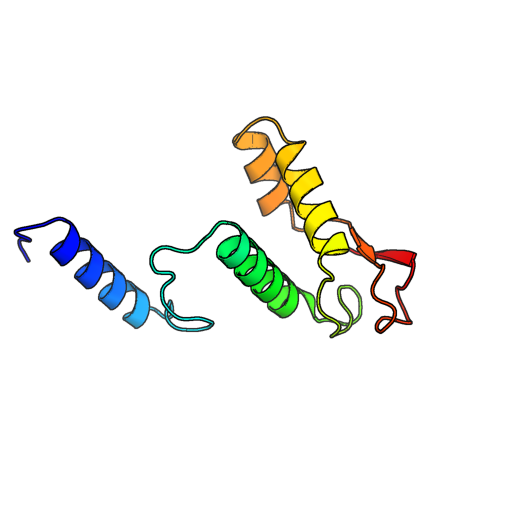967 6.058 13.036 1.00 92.88 91 VAL A CA 1
ATOM 717 C C . VAL A 1 91 ? -5.224 6.176 12.181 1.00 92.88 91 VAL A C 1
ATOM 719 O O . VAL A 1 91 ? -5.386 7.150 11.440 1.00 92.88 91 VAL A O 1
ATOM 722 N N . ILE A 1 92 ? -6.130 5.214 12.322 1.00 94.75 92 ILE A N 1
ATOM 723 C CA . ILE A 1 92 ? -7.470 5.220 11.732 1.00 94.75 92 ILE A CA 1
ATOM 724 C C . ILE A 1 92 ? -8.521 4.993 12.811 1.00 94.75 92 ILE A C 1
ATOM 726 O O . ILE A 1 92 ? -8.281 4.304 13.804 1.00 94.75 92 ILE A O 1
ATOM 730 N N . LYS A 1 93 ? -9.718 5.533 12.598 1.00 95.06 93 LYS A N 1
ATOM 731 C CA . LYS A 1 93 ? -10.886 5.174 13.396 1.00 95.06 93 LYS A CA 1
ATOM 732 C C . LYS A 1 93 ? -11.545 3.946 12.790 1.00 95.06 93 LYS A C 1
ATOM 734 O O . LYS A 1 9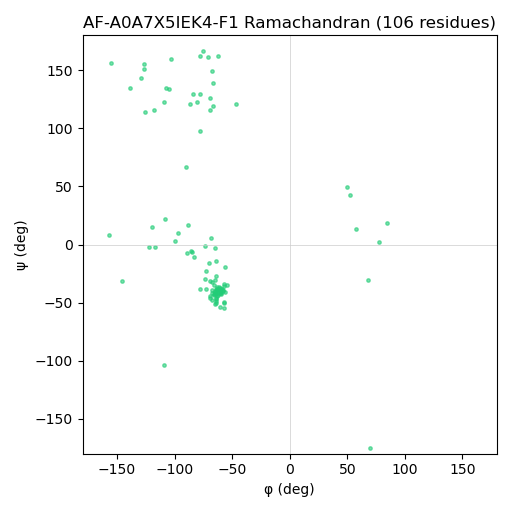3 ? -12.004 4.009 11.648 1.00 95.06 93 LYS A O 1
ATOM 739 N N . ARG A 1 94 ? -11.640 2.874 13.576 1.00 94.12 94 ARG A N 1
ATOM 740 C CA . ARG A 1 94 ? -12.318 1.644 13.170 1.00 94.12 94 ARG A CA 1
ATOM 741 C C . ARG A 1 94 ? -13.815 1.865 13.072 1.00 94.12 94 ARG A C 1
ATOM 743 O O . ARG A 1 94 ? -14.448 2.305 14.032 1.00 94.12 94 ARG A O 1
ATOM 750 N N . ASP A 1 95 ? -14.374 1.534 11.922 1.00 92.19 95 ASP A N 1
ATOM 751 C CA . ASP A 1 95 ? -15.811 1.556 11.659 1.00 92.19 95 ASP A CA 1
ATOM 752 C C . ASP A 1 95 ? -16.353 0.193 11.212 1.00 92.19 95 ASP A C 1
ATOM 754 O O . ASP A 1 95 ? -17.566 0.043 11.052 1.00 92.19 95 ASP A O 1
ATOM 758 N N . ASN A 1 96 ? -15.481 -0.814 11.077 1.00 91.00 96 ASN A N 1
ATOM 759 C CA . ASN A 1 96 ? -15.897 -2.172 10.772 1.00 91.00 96 ASN A CA 1
ATOM 760 C C . ASN A 1 96 ? -16.651 -2.818 11.961 1.00 91.00 96 ASN A C 1
ATOM 762 O O . ASN A 1 96 ? -16.035 -3.065 13.004 1.00 91.00 96 ASN A O 1
ATOM 766 N N . PRO A 1 97 ? -17.947 -3.165 11.820 1.00 90.19 97 PRO A N 1
ATOM 767 C CA . PRO A 1 97 ? -18.743 -3.747 12.907 1.00 90.19 97 PRO A CA 1
ATOM 768 C C . PRO A 1 97 ? -18.325 -5.180 13.280 1.00 90.19 97 PRO A C 1
ATOM 770 O O . PRO A 1 97 ? -18.701 -5.685 14.343 1.00 90.19 97 PRO A O 1
ATOM 773 N N . ASP A 1 98 ? -17.552 -5.858 12.426 1.00 90.81 98 ASP A N 1
ATOM 774 C CA . ASP A 1 98 ? -17.026 -7.190 12.732 1.00 90.81 98 ASP A CA 1
ATOM 775 C C . ASP A 1 98 ? -15.907 -7.129 13.787 1.00 90.81 98 ASP A C 1
ATOM 777 O O . ASP A 1 98 ? -15.694 -8.089 14.536 1.00 90.81 98 ASP A O 1
ATOM 781 N N . ASP A 1 99 ? -15.246 -5.976 13.928 1.00 90.00 99 ASP A N 1
ATOM 782 C CA . ASP A 1 99 ? -14.220 -5.729 14.937 1.00 90.00 99 ASP A CA 1
ATOM 783 C C . ASP A 1 99 ? -14.815 -5.165 16.234 1.00 90.00 99 ASP A C 1
ATOM 785 O O . ASP A 1 99 ? -14.551 -4.039 16.654 1.00 90.00 99 ASP A O 1
ATOM 789 N N . LYS A 1 100 ? -15.607 -5.988 16.923 1.00 88.88 100 LYS A N 1
ATOM 790 C CA . LYS A 1 100 ? -16.304 -5.608 18.170 1.00 88.88 100 LYS A CA 1
ATOM 791 C C . LYS A 1 100 ? -15.390 -5.093 19.289 1.00 88.88 100 LYS A C 1
ATOM 793 O O . LYS A 1 100 ? -15.878 -4.517 20.260 1.00 88.88 100 LYS A O 1
ATOM 798 N N . LEU A 1 101 ? -14.089 -5.381 19.224 1.00 89.94 101 LEU A N 1
ATOM 799 C CA . LEU A 1 101 ? -13.123 -4.942 20.230 1.00 89.94 101 LEU A CA 1
ATOM 800 C C . LEU A 1 101 ? -12.751 -3.466 20.040 1.00 89.94 101 LEU A C 1
ATOM 802 O O . LEU A 1 101 ? -12.598 -2.745 21.033 1.00 89.94 101 LEU A O 1
ATOM 806 N N . HIS A 1 102 ? -12.635 -3.041 18.781 1.00 90.94 102 HIS A N 1
ATOM 807 C CA . HIS A 1 102 ? -12.123 -1.728 18.401 1.00 90.94 102 HIS A CA 1
ATOM 808 C C . HIS A 1 102 ? -13.139 -0.845 17.678 1.00 90.94 102 HIS A C 1
ATOM 810 O O . HIS A 1 102 ? -12.821 0.305 17.410 1.00 90.94 102 HIS A O 1
ATOM 816 N N . GLU A 1 103 ? -14.360 -1.319 17.416 1.00 90.19 103 GLU A N 1
ATOM 817 C CA . GLU A 1 103 ? -15.439 -0.540 16.794 1.00 90.19 103 GLU A CA 1
ATOM 818 C C . GLU A 1 103 ? -15.583 0.857 17.436 1.00 90.19 103 GLU A C 1
ATOM 820 O O . GLU A 1 103 ? -15.789 1.009 18.647 1.00 90.19 103 GLU A O 1
ATOM 825 N N . GLY A 1 104 ? -15.433 1.899 16.615 1.00 90.06 104 GLY A N 1
ATOM 826 C CA . GLY A 1 104 ? -15.496 3.308 17.007 1.00 90.06 104 GLY A CA 1
ATOM 827 C C . GLY A 1 104 ? -14.244 3.862 17.697 1.00 90.06 104 GLY A C 1
ATOM 828 O O . GLY A 1 104 ? -14.254 5.031 18.101 1.00 90.06 104 GLY A O 1
ATOM 829 N N . ARG A 1 105 ? -13.183 3.064 17.851 1.00 91.94 105 ARG A N 1
ATOM 830 C CA . ARG A 1 105 ? -11.914 3.446 18.486 1.00 91.94 105 ARG A CA 1
ATOM 831 C C . ARG A 1 105 ? -10.828 3.707 17.454 1.00 91.94 105 ARG A C 1
ATOM 833 O O . ARG A 1 105 ? -10.893 3.234 16.323 1.00 91.94 105 ARG A O 1
ATOM 840 N N . ASP A 1 106 ? -9.821 4.448 17.891 1.00 92.94 106 ASP A N 1
ATOM 841 C CA . ASP A 1 106 ? -8.632 4.708 17.096 1.00 92.94 106 ASP A CA 1
ATOM 842 C C . ASP A 1 106 ? -7.645 3.541 17.265 1.00 92.94 106 ASP A C 1
ATOM 844 O O . ASP A 1 106 ? -7.337 3.144 18.393 1.00 92.94 106 ASP A O 1
ATOM 848 N N . VAL A 1 107 ? -7.167 2.998 16.148 1.00 91.88 107 VAL A N 1
ATOM 849 C CA . VAL A 1 107 ? -6.110 1.974 16.078 1.00 91.88 107 VAL A CA 1
ATOM 850 C C . VAL A 1 107 ? -5.014 2.460 15.133 1.00 91.88 107 VAL A C 1
ATOM 852 O O . VAL A 1 107 ? -5.282 3.308 14.281 1.00 91.88 107 VAL A O 1
ATOM 855 N N . ALA A 1 108 ? -3.793 1.958 15.300 1.00 86.75 108 ALA A N 1
ATOM 856 C CA . ALA A 1 108 ? -2.616 2.359 14.527 1.00 86.75 108 ALA A CA 1
ATOM 857 C C . ALA A 1 108 ? -2.034 1.193 13.725 1.00 86.75 108 ALA A C 1
ATOM 859 O O . ALA A 1 108 ? -2.331 0.038 14.108 1.00 86.75 108 ALA A O 1
#

Mean predicted aligned error: 5.28 Å

Solvent-accessible surface area (backbone atoms only — not comparable to full-atom values): 6560 Å² total; per-residue (Å²): 139,87,69,98,43,69,68,63,43,49,53,55,50,51,56,51,42,38,77,71,68,67,55,82,86,82,62,82,86,73,88,68,52,73,65,55,52,52,53,52,48,48,51,53,53,33,73,77,35,36,50,74,85,41,38,50,71,43,71,77,45,76,68,45,51,46,54,53,50,51,58,45,65,67,35,86,41,74,66,54,34,52,49,51,75,69,56,84,59,64,78,40,61,36,76,48,79,88,35,75,90,45,51,77,34,79,35,76

pLDDT: mean 90.01, std 6.55, range [59.34, 96.25]

Radius of gyration: 17.56 Å; Cα contacts (8 Å, |Δi|>4): 81; chains: 1; bounding box: 41×34×49 Å

Sequence (108 aa):
MVFDSEAAFEEAVIDGLKSYGWDDAGGVLRYPTEQDLIDNWASILYENNKHRDCLNNVPLTPTEMQQIIEQVVAKRTPVAINELINGKEIVIKRDNPDDKLHEGRDVA

Foldseek 3Di:
DDDPDPVSVVVVVLVVVVVVVPCPDDGDDDPDDPVRVLVVVQVVCCVVQCDCQACVVPGDDPVQSVLVVVVLVVQVDPVSNVCVVVVPDDWTQDCDVVSVVRHRHIGD